Protein AF-A0A965GQI4-F1 (afdb_monomer)

pLDDT: mean 95.1, std 2.83, range [80.69, 97.56]

Mean predicted aligned error: 2.56 Å

Structure (mmCIF, N/CA/C/O backbone):
data_AF-A0A965GQI4-F1
#
_entry.id   AF-A0A965GQI4-F1
#
loop_
_atom_site.group_PDB
_atom_site.id
_atom_site.type_symbol
_atom_site.label_atom_id
_atom_site.label_alt_id
_atom_site.label_comp_id
_atom_site.label_asym_id
_atom_site.label_entity_id
_atom_site.label_seq_id
_atom_site.pdbx_PDB_ins_code
_atom_site.Cartn_x
_atom_site.Cartn_y
_atom_site.Cartn_z
_atom_site.occupancy
_atom_site.B_iso_or_equiv
_atom_site.auth_seq_id
_atom_site.auth_comp_id
_atom_site.auth_asym_id
_atom_site.auth_atom_id
_atom_site.pdbx_PDB_model_num
ATOM 1 N N . MET A 1 1 ? -2.724 11.591 -8.291 1.00 80.69 1 MET A N 1
ATOM 2 C CA . MET A 1 1 ? -2.325 10.655 -7.215 1.00 80.69 1 MET A CA 1
ATOM 3 C C . MET A 1 1 ? -1.435 11.282 -6.143 1.00 80.69 1 MET A C 1
ATOM 5 O O . MET A 1 1 ? -1.936 11.465 -5.046 1.00 80.69 1 MET A O 1
ATOM 9 N N . MET A 1 2 ? -0.178 11.670 -6.409 1.00 86.56 2 MET A N 1
ATOM 10 C CA . MET A 1 2 ? 0.752 12.116 -5.342 1.00 86.56 2 MET A CA 1
ATOM 11 C C . MET A 1 2 ? 0.232 13.231 -4.404 1.00 86.56 2 MET A C 1
ATOM 13 O O . MET A 1 2 ? 0.319 13.029 -3.197 1.00 86.56 2 MET A O 1
ATOM 17 N N . PRO A 1 3 ? -0.399 14.327 -4.886 1.00 93.94 3 PRO A N 1
ATOM 18 C CA . PRO A 1 3 ? -0.879 15.389 -3.990 1.00 93.94 3 PRO A CA 1
ATOM 19 C C . PRO A 1 3 ? -1.933 14.924 -2.976 1.00 93.94 3 PRO A C 1
ATOM 21 O O . PRO A 1 3 ? -1.987 15.421 -1.856 1.00 93.94 3 PRO A O 1
ATOM 24 N N . MET A 1 4 ? -2.768 13.954 -3.359 1.00 95.19 4 MET A N 1
ATOM 25 C CA . MET A 1 4 ? -3.768 13.360 -2.472 1.00 95.19 4 MET A CA 1
ATOM 26 C C . MET A 1 4 ? -3.099 12.507 -1.390 1.00 95.19 4 MET A C 1
ATOM 28 O O . MET A 1 4 ? -3.476 12.594 -0.229 1.00 95.19 4 MET A O 1
ATOM 32 N N . ILE A 1 5 ? -2.073 11.731 -1.752 1.00 95.25 5 ILE A N 1
ATOM 33 C CA . ILE A 1 5 ? -1.307 10.938 -0.782 1.00 95.25 5 ILE A CA 1
ATOM 34 C C . ILE A 1 5 ? -0.596 11.852 0.218 1.00 95.25 5 ILE A C 1
ATOM 36 O O . ILE A 1 5 ? -0.664 11.615 1.420 1.00 95.25 5 ILE A O 1
ATOM 40 N N . ASP A 1 6 ? 0.029 12.928 -0.263 1.00 96.31 6 ASP A N 1
ATOM 41 C CA . ASP A 1 6 ? 0.720 13.896 0.593 1.00 96.31 6 ASP A CA 1
ATOM 42 C C . ASP A 1 6 ? -0.240 14.575 1.577 1.00 96.31 6 ASP A C 1
ATOM 44 O O . ASP A 1 6 ? 0.092 14.734 2.752 1.00 96.31 6 ASP A O 1
ATOM 48 N N . LYS A 1 7 ? -1.454 14.912 1.123 1.00 96.94 7 LYS A N 1
ATOM 49 C CA . LYS A 1 7 ? -2.525 15.417 1.989 1.00 96.94 7 LYS A CA 1
ATOM 50 C C . LYS A 1 7 ? -2.887 14.406 3.084 1.00 96.94 7 LYS A C 1
ATOM 52 O O . LYS A 1 7 ? -2.932 14.786 4.248 1.00 96.94 7 LYS A O 1
ATOM 57 N N . LEU A 1 8 ? -3.117 13.137 2.739 1.00 96.25 8 LEU A N 1
ATOM 58 C CA . LEU A 1 8 ? -3.485 12.096 3.711 1.00 96.25 8 LEU A CA 1
ATOM 59 C C . LEU A 1 8 ? -2.386 11.872 4.763 1.00 96.25 8 LEU A C 1
ATOM 61 O O . LEU A 1 8 ? -2.689 11.743 5.948 1.00 96.25 8 LEU A O 1
ATOM 65 N N . ILE A 1 9 ? -1.116 11.900 4.348 1.00 96.75 9 ILE A N 1
ATOM 66 C CA . ILE A 1 9 ? 0.032 11.827 5.265 1.00 96.75 9 ILE A CA 1
ATOM 67 C C . ILE A 1 9 ? 0.056 13.043 6.200 1.00 96.75 9 ILE A C 1
ATOM 69 O O . ILE A 1 9 ? 0.241 12.889 7.405 1.00 96.75 9 ILE A O 1
ATOM 73 N N . ALA A 1 10 ? -0.162 14.251 5.671 1.00 97.56 10 ALA A N 1
ATOM 74 C CA . ALA A 1 10 ? -0.195 15.478 6.471 1.00 97.56 10 ALA A CA 1
ATOM 75 C C . ALA A 1 10 ? -1.345 15.498 7.496 1.00 97.56 10 ALA A C 1
ATOM 77 O O . ALA A 1 10 ? -1.224 16.127 8.545 1.00 97.56 10 ALA A O 1
ATOM 78 N N . GLU A 1 11 ? -2.440 14.792 7.217 1.00 97.12 11 GLU A N 1
ATOM 79 C CA . GLU A 1 11 ? -3.554 14.586 8.149 1.00 97.12 11 GLU A CA 1
ATOM 80 C C . GLU A 1 11 ? -3.289 13.492 9.200 1.00 97.12 11 GLU A C 1
ATOM 82 O O . GLU A 1 11 ? -4.114 13.289 10.090 1.00 97.12 11 GLU A O 1
ATOM 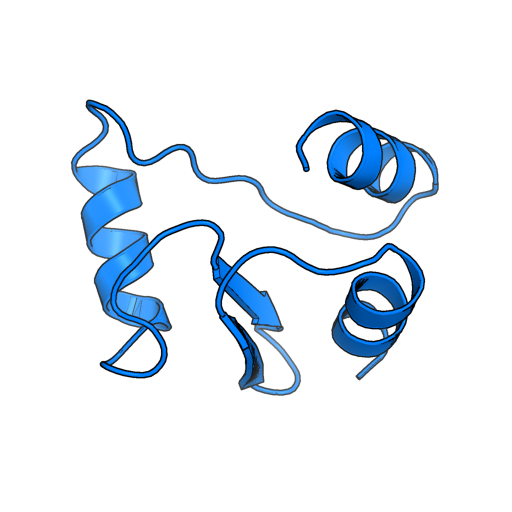87 N N . GLY A 1 12 ? -2.142 12.809 9.130 1.00 96.62 12 GLY A N 1
ATOM 88 C CA . GLY A 1 12 ? -1.711 11.812 10.111 1.00 96.62 12 GLY A CA 1
ATOM 89 C C . GLY A 1 12 ? -2.026 10.363 9.744 1.00 96.62 12 GLY A C 1
ATOM 90 O O . GLY A 1 12 ? -1.892 9.491 10.599 1.00 96.62 12 GLY A O 1
ATOM 91 N N . ILE A 1 13 ? -2.433 10.078 8.504 1.00 96.38 13 ILE A N 1
ATOM 92 C CA . ILE A 1 13 ? -2.589 8.694 8.044 1.00 96.38 13 ILE A CA 1
ATOM 93 C C . ILE A 1 13 ? -1.203 8.119 7.738 1.00 96.38 13 ILE A C 1
ATOM 95 O O . ILE A 1 13 ? -0.439 8.687 6.956 1.00 96.38 13 ILE A O 1
ATOM 99 N N . GLU A 1 14 ? -0.886 6.973 8.340 1.00 95.81 14 GLU A N 1
ATOM 100 C CA . GLU A 1 14 ? 0.387 6.280 8.134 1.00 95.81 14 GLU A CA 1
ATOM 101 C C . GLU A 1 14 ? 0.450 5.666 6.727 1.00 95.81 14 GLU A C 1
ATOM 103 O O . GLU A 1 14 ? -0.118 4.608 6.459 1.00 95.81 14 GLU A O 1
ATOM 108 N N . ILE A 1 15 ? 1.138 6.349 5.806 1.00 95.81 15 ILE A N 1
ATOM 109 C CA . ILE A 1 15 ? 1.378 5.876 4.438 1.00 95.81 15 ILE A CA 1
ATOM 110 C C . ILE A 1 15 ? 2.870 5.987 4.126 1.00 95.81 15 ILE A C 1
ATOM 112 O O . ILE A 1 15 ? 3.442 7.078 4.128 1.00 95.81 15 ILE A O 1
ATOM 116 N N . GLU A 1 16 ? 3.489 4.860 3.783 1.00 95.50 16 GLU A N 1
ATOM 117 C CA . GLU A 1 16 ? 4.847 4.815 3.242 1.00 95.50 16 GLU A CA 1
ATOM 118 C C . GLU A 1 16 ? 4.812 4.825 1.706 1.00 95.50 16 GLU A C 1
ATOM 120 O O . GLU A 1 16 ? 4.063 4.070 1.082 1.00 95.50 16 GLU A O 1
ATOM 125 N N . LYS A 1 17 ? 5.636 5.673 1.079 1.00 94.94 17 LYS A N 1
ATOM 126 C CA . LYS A 1 17 ? 5.728 5.796 -0.384 1.00 94.94 17 LYS A CA 1
ATOM 127 C C . LYS A 1 17 ? 7.023 5.172 -0.896 1.00 94.94 17 LYS A C 1
ATOM 129 O O . LYS A 1 17 ? 8.101 5.541 -0.438 1.00 94.94 17 LYS A O 1
ATOM 134 N N . PHE A 1 18 ? 6.915 4.314 -1.907 1.00 95.75 18 PHE A N 1
ATOM 135 C CA . PHE A 1 18 ? 8.056 3.678 -2.567 1.00 95.75 18 PHE A CA 1
ATOM 136 C C . PHE A 1 18 ? 8.011 3.973 -4.068 1.00 95.75 18 PHE A C 1
ATOM 138 O O . PHE A 1 18 ? 7.189 3.416 -4.791 1.00 95.75 18 PHE A O 1
ATOM 145 N N . GLU A 1 19 ? 8.880 4.874 -4.532 1.00 94.31 19 GLU A N 1
ATOM 146 C CA . GLU A 1 19 ? 9.044 5.149 -5.964 1.00 94.31 19 GLU A CA 1
ATOM 147 C C . GLU A 1 19 ? 9.887 4.040 -6.597 1.00 94.31 19 GLU A C 1
ATOM 149 O O . GLU A 1 19 ? 10.982 3.745 -6.113 1.00 94.31 19 GLU A O 1
ATOM 154 N N . THR A 1 20 ? 9.370 3.414 -7.652 1.00 94.94 20 THR A N 1
ATOM 155 C CA . THR A 1 20 ? 10.002 2.242 -8.283 1.00 94.94 20 THR A CA 1
ATOM 156 C C . THR A 1 20 ? 10.822 2.618 -9.514 1.00 94.94 20 THR A C 1
ATOM 158 O O . THR A 1 20 ? 11.726 1.875 -9.901 1.00 94.94 20 THR A O 1
ATOM 161 N N . TRP A 1 21 ? 10.576 3.790 -10.113 1.00 92.81 21 TRP A N 1
ATOM 162 C CA . TRP A 1 21 ? 11.337 4.253 -11.270 1.00 92.81 21 TRP A CA 1
ATOM 163 C C . TRP A 1 21 ? 12.825 4.438 -10.924 1.00 92.81 21 TRP A C 1
ATOM 165 O O . TRP A 1 21 ? 13.178 5.197 -10.024 1.00 92.81 21 TRP A O 1
ATOM 175 N N . HIS A 1 22 ? 13.705 3.723 -11.636 1.00 93.62 22 HIS A N 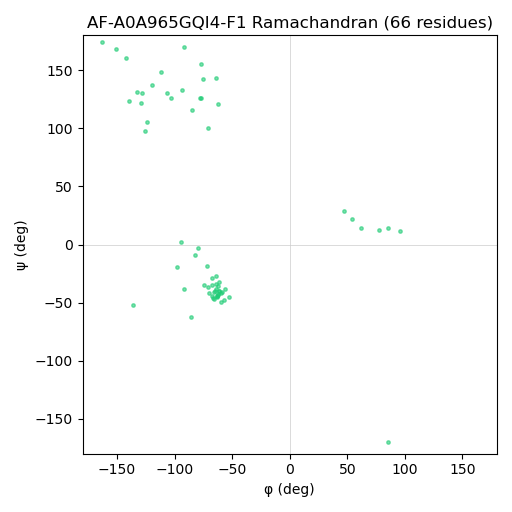1
ATOM 176 C CA . HIS A 1 22 ? 15.154 3.637 -11.373 1.00 93.62 22 HIS A CA 1
ATOM 177 C C . HIS A 1 22 ? 15.556 3.211 -9.945 1.00 93.62 22 HIS A C 1
ATOM 179 O O . HIS A 1 22 ? 16.693 3.449 -9.536 1.00 93.62 22 HIS A O 1
ATOM 185 N N . ASN A 1 23 ? 14.676 2.541 -9.195 1.00 97.06 23 ASN A N 1
ATOM 186 C CA . ASN A 1 23 ? 14.992 2.016 -7.868 1.00 97.06 23 ASN A CA 1
ATOM 187 C C . ASN A 1 23 ? 14.683 0.514 -7.794 1.00 97.06 23 ASN A C 1
ATOM 189 O O . ASN A 1 23 ? 13.546 0.101 -7.574 1.00 97.06 23 ASN A O 1
ATOM 193 N N . GLU A 1 24 ? 15.721 -0.304 -7.978 1.00 96.12 24 GLU A N 1
ATOM 194 C CA . GLU A 1 24 ? 15.610 -1.768 -7.995 1.00 96.12 24 GLU A CA 1
ATOM 195 C C . GLU A 1 24 ? 15.146 -2.346 -6.648 1.00 96.12 24 GLU A C 1
ATOM 197 O O . GLU A 1 24 ? 14.410 -3.329 -6.620 1.00 96.12 24 GLU A O 1
ATOM 202 N N . GLU A 1 25 ? 15.534 -1.735 -5.525 1.00 97.06 25 GLU A N 1
ATOM 203 C CA . GLU A 1 25 ? 15.122 -2.179 -4.188 1.00 97.06 25 GLU A CA 1
ATOM 204 C C . GLU A 1 25 ? 13.611 -2.005 -3.995 1.00 97.06 25 GLU A C 1
ATOM 206 O O . GLU A 1 25 ? 12.912 -2.940 -3.599 1.00 97.06 25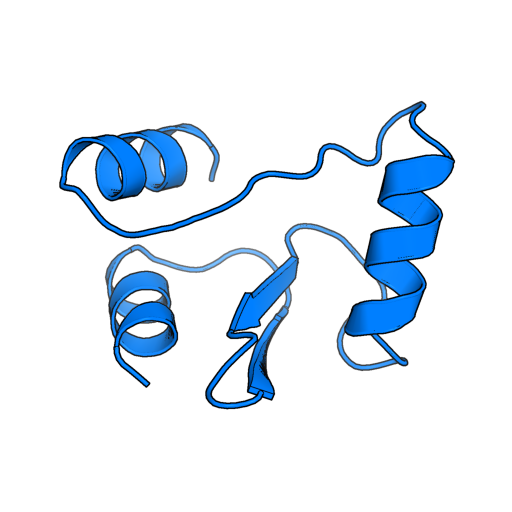 GLU A O 1
ATOM 211 N N . ASN A 1 26 ? 13.083 -0.838 -4.363 1.00 97.12 26 ASN A N 1
ATOM 212 C CA . ASN A 1 26 ? 11.650 -0.575 -4.298 1.00 97.12 26 ASN A CA 1
ATOM 213 C C . ASN A 1 26 ? 10.863 -1.417 -5.310 1.00 97.12 26 ASN A C 1
ATOM 215 O O . ASN A 1 26 ? 9.755 -1.848 -4.998 1.00 97.12 26 ASN A O 1
ATOM 219 N N . ALA A 1 27 ? 11.422 -1.681 -6.496 1.00 95.25 27 ALA A N 1
ATOM 220 C CA . ALA A 1 27 ? 10.805 -2.573 -7.476 1.00 95.25 27 ALA A CA 1
ATOM 221 C C . ALA A 1 27 ? 10.674 -4.009 -6.935 1.00 95.25 27 ALA A C 1
ATOM 223 O O . ALA A 1 27 ? 9.601 -4.599 -7.026 1.00 95.25 27 ALA A O 1
ATOM 224 N N . LYS A 1 28 ? 11.712 -4.539 -6.273 1.00 95.44 28 LYS A N 1
ATOM 225 C CA . LYS A 1 28 ? 11.639 -5.844 -5.588 1.00 95.44 28 LYS A CA 1
ATOM 226 C C . LYS A 1 28 ? 10.606 -5.842 -4.467 1.00 95.44 28 LYS A C 1
ATOM 228 O O . LYS A 1 28 ? 9.822 -6.777 -4.349 1.00 95.44 28 LYS A O 1
ATOM 233 N N . LYS A 1 29 ? 10.552 -4.766 -3.677 1.00 95.56 29 LYS A N 1
ATOM 234 C CA . LYS A 1 29 ? 9.533 -4.612 -2.633 1.00 95.56 29 LYS A CA 1
ATOM 235 C C . LYS A 1 29 ? 8.121 -4.637 -3.226 1.00 95.56 29 LYS A C 1
ATOM 237 O O . LYS A 1 29 ? 7.250 -5.300 -2.674 1.00 95.56 29 LYS A O 1
ATOM 242 N N . LEU A 1 30 ? 7.887 -3.971 -4.361 1.00 96.06 30 LEU A N 1
ATOM 243 C CA . LEU A 1 30 ? 6.609 -4.056 -5.072 1.00 96.06 30 LEU A CA 1
ATOM 244 C C . LEU A 1 30 ? 6.270 -5.510 -5.427 1.00 96.06 30 LEU A C 1
ATOM 246 O O . LEU A 1 30 ? 5.169 -5.946 -5.112 1.00 96.06 30 LEU A O 1
ATOM 250 N N . GLU A 1 31 ? 7.204 -6.275 -5.999 1.00 94.38 31 GLU A N 1
ATOM 251 C CA . GLU A 1 31 ? 6.985 -7.690 -6.345 1.00 94.38 31 GLU A CA 1
ATOM 252 C C . GLU A 1 31 ? 6.618 -8.554 -5.120 1.00 94.38 31 GLU A C 1
ATOM 254 O O . GLU A 1 31 ? 5.706 -9.385 -5.192 1.00 94.38 31 GLU A O 1
ATOM 259 N N . GLU A 1 32 ? 7.272 -8.330 -3.973 1.00 95.00 32 GLU A N 1
ATOM 260 C CA . GLU A 1 32 ? 7.015 -9.056 -2.719 1.00 95.00 32 GLU A CA 1
ATOM 261 C C . GLU A 1 32 ? 5.592 -8.865 -2.173 1.00 95.00 32 GLU A C 1
ATOM 263 O O . GLU A 1 32 ? 5.028 -9.795 -1.575 1.00 95.00 32 GLU A O 1
ATOM 268 N N . TYR A 1 33 ? 5.022 -7.668 -2.341 1.00 95.38 33 TYR A N 1
ATOM 269 C CA . TYR A 1 33 ? 3.673 -7.334 -1.875 1.00 95.38 33 TYR A CA 1
ATOM 270 C C . TYR A 1 33 ? 2.600 -7.591 -2.929 1.00 95.38 33 TYR A C 1
ATOM 272 O O . TYR A 1 33 ? 1.518 -8.061 -2.580 1.00 95.38 33 TYR A O 1
ATOM 280 N N . ASP A 1 34 ? 2.896 -7.308 -4.196 1.00 94.50 34 ASP A N 1
ATOM 281 C CA . ASP A 1 34 ? 1.952 -7.441 -5.296 1.00 94.50 34 ASP A CA 1
ATOM 282 C C . ASP A 1 34 ? 1.595 -8.905 -5.552 1.00 94.50 34 ASP A C 1
ATOM 284 O O . ASP A 1 34 ? 0.423 -9.213 -5.690 1.00 94.50 34 ASP A O 1
ATOM 288 N N . ARG A 1 35 ? 2.555 -9.843 -5.563 1.00 92.25 35 ARG A N 1
ATOM 289 C CA . ARG A 1 35 ? 2.288 -11.300 -5.684 1.00 92.25 35 ARG A CA 1
ATOM 290 C C . ARG A 1 35 ? 1.288 -11.688 -6.797 1.00 92.25 35 ARG A C 1
ATOM 292 O O . ARG A 1 35 ? 0.605 -12.706 -6.685 1.00 92.25 35 ARG A O 1
ATOM 299 N N . GLY A 1 36 ? 1.205 -10.893 -7.868 1.00 91.88 36 GLY A N 1
ATOM 300 C CA . GLY A 1 36 ? 0.256 -11.079 -8.970 1.00 91.88 36 GLY A CA 1
ATOM 301 C C . GLY A 1 36 ? -1.134 -10.457 -8.769 1.00 91.88 36 GLY A C 1
ATOM 302 O O . GLY A 1 36 ? -2.051 -10.800 -9.512 1.00 91.88 36 GLY A O 1
ATOM 303 N N . PHE A 1 37 ? -1.321 -9.567 -7.792 1.00 93.69 37 PHE A N 1
ATOM 304 C CA . PHE A 1 37 ? -2.585 -8.871 -7.543 1.00 93.69 37 PHE A CA 1
ATOM 305 C C . PHE A 1 37 ? -2.873 -7.760 -8.562 1.00 93.69 37 PHE A C 1
ATOM 307 O O . PHE A 1 37 ? -4.037 -7.536 -8.892 1.00 93.69 37 PHE A O 1
ATOM 314 N N . CYS A 1 38 ? -1.844 -7.063 -9.042 1.00 93.19 38 CYS A N 1
ATOM 315 C CA . CYS A 1 38 ? -1.953 -5.891 -9.907 1.00 93.19 38 CYS A CA 1
ATOM 316 C C . CYS A 1 38 ? -0.959 -5.918 -11.075 1.00 93.19 38 CYS A C 1
ATOM 318 O O . CYS A 1 38 ? -1.361 -5.758 -12.226 1.00 93.19 38 CYS A O 1
ATOM 320 N N . GLY A 1 39 ? 0.332 -6.127 -10.805 1.00 90.06 39 GLY A N 1
ATOM 321 C CA . GLY A 1 39 ? 1.399 -6.118 -11.810 1.00 90.06 39 GLY A CA 1
ATOM 322 C C . GLY A 1 39 ? 1.841 -4.724 -12.270 1.00 90.06 39 GLY A C 1
ATOM 323 O O . GLY A 1 39 ? 2.538 -4.610 -13.278 1.00 90.06 39 GLY A O 1
ATOM 324 N N . GLY A 1 40 ? 1.438 -3.658 -11.573 1.00 91.31 40 GLY A N 1
ATOM 325 C CA . GLY A 1 40 ? 1.760 -2.287 -11.964 1.00 91.31 40 GLY A CA 1
ATOM 326 C C . GLY A 1 40 ? 1.566 -1.265 -10.851 1.00 91.31 40 GLY A C 1
ATOM 327 O O . GLY A 1 40 ? 1.073 -1.576 -9.771 1.00 91.31 40 GLY A O 1
ATOM 328 N N . VAL A 1 41 ? 1.965 -0.025 -11.135 1.00 93.88 41 VAL A N 1
ATOM 329 C CA . VAL A 1 41 ? 1.804 1.131 -10.243 1.00 93.88 41 VAL A CA 1
ATOM 330 C C . VAL A 1 41 ? 0.788 2.124 -10.824 1.00 93.88 41 VAL A C 1
ATOM 332 O O . VAL A 1 41 ? 0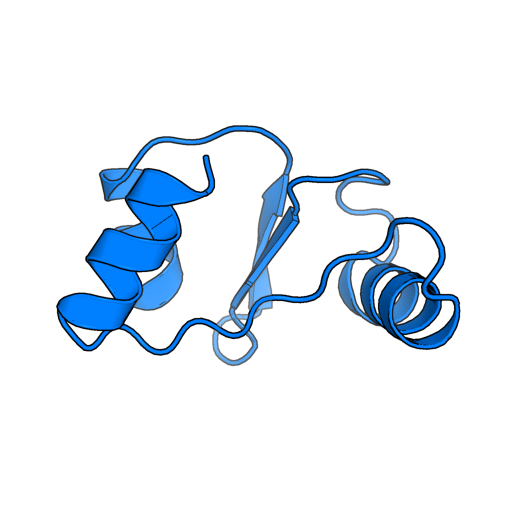.706 2.253 -12.047 1.00 93.88 41 VAL A O 1
ATOM 335 N N . PRO A 1 42 ? 0.030 2.857 -9.985 1.00 95.44 42 PRO A N 1
ATOM 336 C CA . PRO A 1 42 ? 0.085 2.865 -8.519 1.00 95.44 42 PRO A CA 1
ATOM 337 C C . PRO A 1 42 ? -0.553 1.617 -7.883 1.00 95.44 42 PRO A C 1
ATOM 339 O O . PRO A 1 42 ? -1.570 1.119 -8.356 1.00 95.44 42 PRO A O 1
ATOM 342 N N . PHE A 1 43 ? 0.057 1.128 -6.801 1.00 97.12 43 PHE A N 1
ATOM 343 C CA . PHE A 1 43 ? -0.397 -0.030 -6.028 1.00 97.12 43 PHE A CA 1
ATOM 344 C C . PHE A 1 43 ? -0.368 0.310 -4.540 1.00 97.12 43 PHE A C 1
ATOM 346 O O . PHE A 1 43 ? 0.631 0.830 -4.040 1.00 97.12 43 PHE A O 1
ATOM 353 N N . PHE A 1 44 ? -1.462 0.020 -3.841 1.00 97.00 44 PHE A N 1
ATOM 354 C CA . PHE A 1 44 ? -1.599 0.260 -2.408 1.00 97.00 44 PHE A CA 1
ATOM 355 C C . PHE A 1 44 ? -1.859 -1.050 -1.692 1.00 97.00 44 PHE A C 1
ATOM 357 O O . PHE A 1 44 ? -2.681 -1.850 -2.138 1.00 97.00 44 PHE A O 1
ATOM 364 N N . TYR A 1 45 ? -1.201 -1.241 -0.555 1.00 97.44 45 TYR A N 1
ATOM 365 C CA . TYR A 1 45 ? -1.3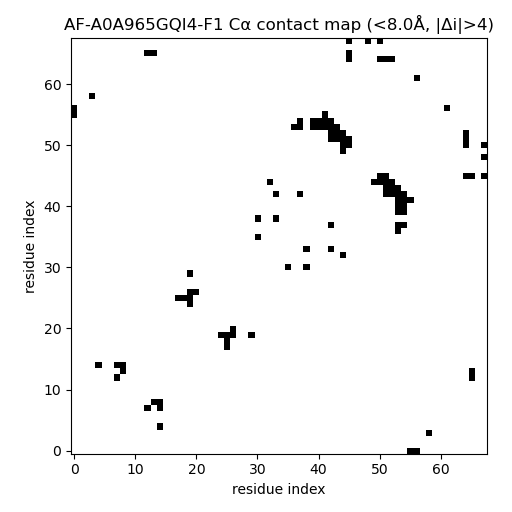10 -2.454 0.237 1.00 97.44 45 TYR A CA 1
ATOM 366 C C . TYR A 1 45 ? -1.360 -2.108 1.723 1.00 97.44 45 TYR A C 1
ATOM 368 O O . TYR A 1 45 ? -0.445 -1.472 2.243 1.00 97.44 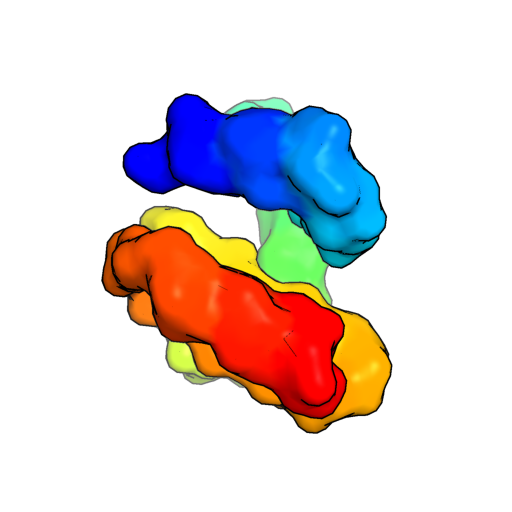45 TYR A O 1
ATOM 376 N N . ASN A 1 46 ? -2.411 -2.543 2.418 1.00 97.56 46 ASN A N 1
ATOM 377 C CA . ASN A 1 46 ? -2.482 -2.440 3.870 1.00 97.56 46 ASN A CA 1
ATOM 378 C C . ASN A 1 46 ? -1.777 -3.657 4.487 1.00 97.56 46 ASN A C 1
ATOM 380 O O . ASN A 1 46 ? -2.207 -4.802 4.330 1.00 97.56 46 ASN A O 1
ATOM 384 N N . THR A 1 47 ? -0.684 -3.418 5.210 1.00 95.38 47 THR A N 1
ATOM 385 C CA . THR A 1 47 ? 0.143 -4.481 5.798 1.00 95.38 47 THR A CA 1
ATOM 386 C C . THR A 1 47 ? -0.524 -5.195 6.975 1.00 95.38 47 THR A C 1
ATOM 388 O O . THR A 1 47 ? -0.121 -6.320 7.281 1.00 95.38 47 THR A O 1
ATOM 391 N N . VAL A 1 48 ? -1.552 -4.607 7.591 1.00 95.50 48 VAL A N 1
ATOM 392 C CA . VAL A 1 48 ? -2.332 -5.183 8.694 1.00 95.50 48 VAL A CA 1
ATOM 393 C C . VAL A 1 48 ? -3.460 -6.055 8.146 1.00 95.50 48 VAL A C 1
ATOM 395 O O . VAL A 1 48 ? -3.442 -7.270 8.350 1.00 95.50 48 VAL A O 1
ATOM 398 N N . SER A 1 49 ? -4.399 -5.472 7.396 1.00 96.88 49 SER A N 1
ATOM 399 C CA . SER A 1 49 ? -5.581 -6.186 6.886 1.00 96.88 49 SER A CA 1
ATOM 400 C C . SER A 1 49 ? -5.334 -6.981 5.610 1.00 96.88 49 SER A C 1
ATOM 402 O O . SER A 1 49 ? -6.195 -7.759 5.197 1.00 96.88 49 SER A O 1
ATOM 404 N N . LYS A 1 50 ? -4.160 -6.821 4.987 1.00 95.88 50 LYS A N 1
ATOM 405 C CA . LYS A 1 50 ? -3.759 -7.493 3.740 1.00 95.88 50 LYS A CA 1
ATOM 406 C C . LYS A 1 50 ? -4.646 -7.148 2.540 1.00 95.88 50 LYS A C 1
ATOM 408 O O . LYS A 1 50 ? -4.570 -7.841 1.531 1.00 95.88 50 LYS A O 1
ATOM 413 N N . LYS A 1 51 ? -5.476 -6.102 2.639 1.00 96.94 51 LYS A N 1
ATOM 414 C CA . LYS A 1 51 ? -6.263 -5.555 1.525 1.00 96.94 51 LYS A CA 1
ATOM 415 C C . LYS A 1 51 ? -5.378 -4.710 0.610 1.00 96.94 51 LYS A C 1
ATOM 417 O O . LYS A 1 51 ? -4.363 -4.168 1.049 1.00 96.94 51 LYS A O 1
ATOM 422 N N . TRP A 1 52 ?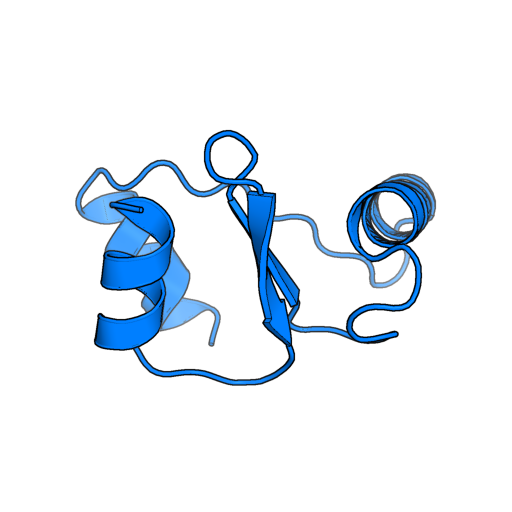 -5.786 -4.572 -0.647 1.00 97.44 52 TRP A N 1
ATOM 423 C CA . TRP A 1 52 ? -5.034 -3.838 -1.660 1.00 97.44 52 TRP A CA 1
ATOM 424 C C . TRP A 1 52 ? -5.939 -3.058 -2.610 1.00 97.44 52 TRP A C 1
ATOM 426 O O . TRP A 1 52 ? -7.125 -3.361 -2.750 1.00 97.44 52 TRP A O 1
ATOM 436 N N . ILE A 1 53 ? -5.350 -2.071 -3.282 1.00 97.50 53 ILE A N 1
ATOM 437 C CA . ILE A 1 53 ? -5.944 -1.352 -4.411 1.00 97.50 53 ILE A CA 1
ATOM 438 C C . ILE A 1 53 ? -4.936 -1.366 -5.560 1.00 97.50 53 ILE A C 1
ATOM 440 O O . ILE A 1 53 ? -3.765 -1.031 -5.376 1.00 97.50 53 ILE A O 1
ATOM 444 N N . CYS A 1 54 ? -5.410 -1.752 -6.742 1.00 96.94 54 CYS A N 1
ATOM 445 C CA . CYS A 1 54 ? -4.650 -1.728 -7.986 1.00 96.9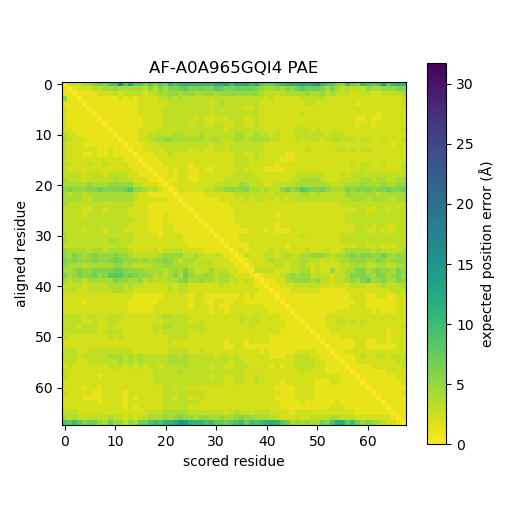4 54 CYS A CA 1
ATOM 446 C C . CYS A 1 54 ? -5.091 -0.537 -8.842 1.00 96.94 54 CYS A C 1
ATOM 448 O O 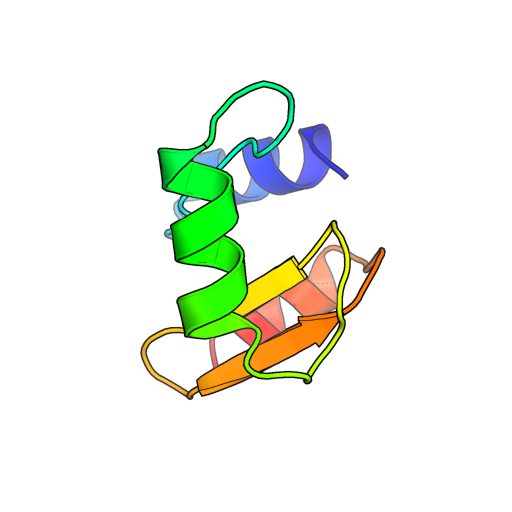. CYS A 1 54 ? -6.278 -0.411 -9.145 1.00 96.94 54 CYS A O 1
ATOM 450 N N . GLY A 1 55 ? -4.142 0.299 -9.261 1.00 95.00 55 GLY A N 1
ATOM 451 C CA . GLY A 1 55 ? -4.390 1.442 -10.132 1.00 95.00 55 GLY A CA 1
ATOM 452 C C . GLY A 1 55 ? -4.817 2.716 -9.402 1.00 95.00 55 GLY A C 1
ATOM 453 O O . GLY A 1 55 ? -4.701 2.856 -8.182 1.00 95.00 55 GLY A O 1
ATOM 454 N N . GLU A 1 56 ? -5.250 3.698 -10.193 1.00 94.62 56 GLU A N 1
ATOM 455 C CA . GLU A 1 56 ? -5.746 4.976 -9.684 1.00 94.62 56 GLU A CA 1
ATOM 456 C C . GLU A 1 56 ? -7.024 4.785 -8.858 1.00 94.62 56 GLU A C 1
ATOM 458 O O . GLU A 1 56 ? -7.867 3.944 -9.164 1.00 94.62 56 GLU A O 1
ATOM 463 N N . THR A 1 57 ? -7.157 5.574 -7.794 1.00 96.00 57 THR A N 1
ATOM 464 C CA . THR A 1 57 ? -8.288 5.515 -6.871 1.00 96.00 57 THR A CA 1
ATOM 465 C C . THR A 1 57 ? -8.547 6.888 -6.256 1.00 96.00 57 THR A C 1
ATOM 467 O O . THR A 1 57 ? -7.729 7.802 -6.391 1.00 96.00 57 THR A O 1
ATOM 470 N N . ASP A 1 58 ? -9.685 7.040 -5.589 1.00 96.81 58 ASP A N 1
ATOM 471 C CA . ASP A 1 58 ? -10.090 8.265 -4.909 1.00 96.81 58 ASP A CA 1
ATOM 472 C C . ASP A 1 58 ? -9.660 8.301 -3.427 1.00 96.81 58 ASP A C 1
ATOM 474 O O . ASP A 1 58 ? -9.189 7.321 -2.845 1.00 96.81 58 ASP A O 1
ATOM 478 N N . GLU A 1 59 ? -9.821 9.470 -2.805 1.00 96.44 59 GLU A N 1
ATOM 479 C CA . GLU A 1 59 ? -9.406 9.714 -1.422 1.00 96.44 59 GLU A CA 1
ATOM 480 C C . GLU A 1 59 ? -10.177 8.848 -0.415 1.00 96.44 59 GLU A C 1
ATOM 482 O O . GLU A 1 59 ? -9.583 8.365 0.550 1.00 96.44 59 GLU A O 1
ATOM 487 N N . GLN A 1 60 ? -11.480 8.634 -0.633 1.00 96.88 60 GLN A N 1
ATOM 488 C CA . GLN A 1 60 ? -12.315 7.854 0.279 1.00 96.88 60 GLN A CA 1
ATOM 489 C C . GLN A 1 60 ? -11.870 6.393 0.278 1.00 96.88 60 GLN A C 1
ATOM 491 O O . GLN A 1 60 ? -11.640 5.824 1.342 1.00 96.88 60 GLN A O 1
ATOM 496 N N . SER A 1 61 ? -11.644 5.827 -0.907 1.00 97.25 61 SER A N 1
ATOM 497 C CA . SER A 1 61 ? -11.145 4.459 -1.063 1.00 97.25 61 SER A CA 1
ATOM 498 C C . SER A 1 61 ? -9.816 4.224 -0.328 1.00 97.25 61 SER A C 1
ATOM 500 O O . SER A 1 61 ? -9.623 3.177 0.292 1.00 97.25 61 SER A O 1
ATOM 502 N N . LEU A 1 62 ? -8.901 5.200 -0.331 1.00 96.62 62 LEU A N 1
ATOM 503 C CA . LEU A 1 62 ? -7.644 5.101 0.422 1.00 96.62 62 LEU A CA 1
ATOM 504 C C . LEU A 1 62 ? -7.834 5.209 1.935 1.00 96.62 62 LEU A C 1
ATOM 506 O O . LEU A 1 62 ? -7.145 4.512 2.678 1.00 96.62 62 LEU A O 1
ATOM 510 N N . ARG A 1 63 ? -8.761 6.049 2.406 1.00 96.75 63 ARG A N 1
ATOM 511 C CA . ARG A 1 63 ? -9.096 6.134 3.838 1.00 96.75 63 ARG A CA 1
ATOM 512 C C . ARG A 1 63 ? -9.729 4.843 4.340 1.00 96.75 63 ARG A C 1
ATOM 514 O O . ARG A 1 63 ? -9.379 4.373 5.424 1.00 96.75 63 ARG A O 1
ATOM 521 N N . ASP A 1 64 ? -10.610 4.257 3.539 1.00 97.56 64 ASP A N 1
ATOM 522 C CA . ASP A 1 64 ? -11.248 2.978 3.837 1.00 97.56 64 ASP A CA 1
ATOM 523 C C . ASP A 1 64 ? -10.209 1.852 3.857 1.00 97.56 64 ASP A C 1
ATOM 525 O O . ASP A 1 64 ? -10.233 1.001 4.749 1.00 97.56 64 ASP A O 1
ATOM 529 N N . LEU A 1 65 ? -9.249 1.874 2.924 1.00 96.75 65 LEU A N 1
ATOM 530 C CA . LEU A 1 65 ? -8.121 0.946 2.921 1.00 96.75 65 LEU A CA 1
ATOM 531 C C . LEU A 1 65 ? -7.239 1.119 4.165 1.00 96.75 65 LEU A C 1
ATOM 533 O O . LEU A 1 65 ? -6.857 0.118 4.766 1.00 96.75 65 LEU A O 1
ATOM 537 N N . ALA A 1 66 ? -6.923 2.352 4.563 1.00 94.75 66 ALA A N 1
ATOM 538 C CA . ALA A 1 66 ? -6.095 2.642 5.736 1.00 94.75 66 ALA A CA 1
ATOM 539 C C . ALA A 1 66 ? -6.777 2.266 7.064 1.00 94.75 66 ALA A C 1
ATOM 541 O O . ALA A 1 66 ? -6.098 1.903 8.018 1.00 94.75 66 ALA A O 1
ATOM 542 N N . SER A 1 67 ? -8.112 2.309 7.114 1.00 93.56 67 SER A N 1
ATOM 543 C CA . SER A 1 67 ? -8.911 2.004 8.314 1.00 93.56 67 SER A CA 1
ATOM 544 C C . SER A 1 67 ? -9.403 0.548 8.381 1.00 93.56 67 SER A C 1
ATOM 546 O O . SER A 1 67 ? -10.154 0.197 9.292 1.00 93.56 67 SER A O 1
ATOM 548 N N . SER A 1 68 ? -9.035 -0.275 7.392 1.00 86.25 68 SER A N 1
ATOM 549 C CA . SER A 1 68 ? -9.456 -1.677 7.242 1.00 86.25 68 SER A CA 1
ATOM 550 C C . SER A 1 68 ? -8.637 -2.671 8.043 1.00 86.25 68 SER A C 1
ATOM 552 O O . SER A 1 68 ? -7.399 -2.493 8.110 1.00 86.25 68 SER A O 1
#

Sequence (68 aa):
MMPMIDKLIAEGIEIEKFETWHNEENAKKLEEYDRGFCGGVPFFYNTVSKKWICGETDEQSLRDLASS

Secondary structure (DSSP, 8-state):
-HHHHHHHHHTT--------TT-HHHHHHHHHHHTTS-SSSSEEE-TTT--EEES---HHHHHHHHT-

Foldseek 3Di:
DVVLVVVCVVVPQDDDDQDPVVPVVSVVVCCVLCVVVAPDPPKDADPVVRDIDHDDDDNVVVVVRSVD

Nearest PDB structures (foldseek):
  8him-assembly1_C  TM=1.941E-01  e=3.235E+00  Brassica oleracea
  8xme-assembly1_C  TM=2.333E-01  e=7.490E+00  Arabidopsis thaliana

Radius of gyration: 11.74 Å; Cα contacts (8 Å, |Δi|>4): 55; chains: 1; bounding box: 28×27×22 Å

Solvent-accessible surface area (backbone atoms only — not comparable to full-atom values): 4391 Å² total; per-residue (Å²): 112,68,72,61,53,54,50,44,42,74,75,66,48,94,73,90,85,75,72,43,84,98,27,68,70,42,40,51,52,47,53,74,72,40,75,81,75,60,86,58,80,52,65,47,74,34,87,82,62,69,49,73,47,66,48,88,80,58,72,62,62,51,51,53,50,74,75,80